Protein AF-A0AAW3V0D0-F1 (afdb_monomer_lite)

pLDDT: mean 86.29, std 8.21, range [49.44, 94.75]

Organism: NCBI:txid134537

Structure (mmCIF, N/CA/C/O backbone):
data_AF-A0AAW3V0D0-F1
#
_entry.id   AF-A0AAW3V0D0-F1
#
loop_
_atom_site.group_PDB
_atom_site.id
_atom_site.type_symbol
_atom_site.label_atom_id
_atom_site.label_alt_id
_atom_site.label_comp_id
_atom_site.label_asym_id
_atom_site.label_entity_id
_atom_site.label_seq_id
_atom_site.pdbx_PDB_ins_code
_atom_site.Cartn_x
_atom_site.Cartn_y
_atom_site.Cartn_z
_atom_site.occupancy
_atom_site.B_iso_or_equiv
_atom_site.auth_seq_id
_atom_site.auth_comp_id
_atom_site.auth_asym_id
_atom_site.auth_atom_id
_atom_site.pdbx_PDB_model_num
ATOM 1 N N . MET A 1 1 ? 16.717 -15.240 -20.704 1.00 63.31 1 MET A N 1
ATOM 2 C CA . MET A 1 1 ? 17.736 -15.451 -19.646 1.00 63.31 1 MET A CA 1
ATOM 3 C C . MET A 1 1 ? 18.526 -14.169 -19.356 1.00 63.31 1 MET A C 1
ATOM 5 O O . MET A 1 1 ? 18.530 -13.736 -18.213 1.00 63.31 1 MET A O 1
ATOM 9 N N . ILE A 1 2 ? 19.069 -13.496 -20.379 1.00 75.50 2 ILE A N 1
ATOM 10 C CA . ILE A 1 2 ? 19.828 -12.229 -20.271 1.00 75.50 2 ILE A CA 1
ATOM 11 C C . ILE A 1 2 ? 19.074 -11.091 -19.545 1.00 75.50 2 ILE A C 1
ATOM 13 O O . ILE A 1 2 ? 19.638 -10.448 -18.665 1.00 75.50 2 ILE A O 1
ATOM 17 N N . GLY A 1 3 ? 17.779 -10.889 -19.819 1.00 77.50 3 GLY A N 1
ATOM 18 C CA . GLY A 1 3 ? 16.999 -9.819 -19.173 1.00 77.50 3 GLY A CA 1
ATOM 19 C C . GLY A 1 3 ? 16.879 -9.936 -17.645 1.00 77.50 3 GLY A C 1
ATOM 20 O O . GLY A 1 3 ? 16.828 -8.923 -16.956 1.00 77.50 3 GLY A O 1
ATOM 21 N N . ARG A 1 4 ? 16.906 -11.157 -17.084 1.00 83.88 4 ARG A N 1
ATOM 22 C CA . ARG A 1 4 ? 16.868 -11.361 -15.620 1.00 83.88 4 ARG A CA 1
ATOM 23 C C . ARG A 1 4 ? 18.185 -10.956 -14.959 1.00 83.88 4 ARG A C 1
ATOM 25 O O . ARG A 1 4 ? 18.154 -10.441 -13.847 1.00 83.88 4 ARG A O 1
ATOM 32 N N . ILE A 1 5 ? 19.307 -11.164 -15.650 1.00 87.38 5 ILE A N 1
ATOM 33 C CA . ILE A 1 5 ? 20.642 -10.778 -15.177 1.00 87.38 5 ILE A CA 1
ATOM 34 C C . ILE A 1 5 ? 20.769 -9.256 -15.191 1.00 87.38 5 ILE A C 1
ATOM 36 O O . ILE A 1 5 ? 21.127 -8.679 -14.172 1.00 87.38 5 ILE A O 1
ATOM 40 N N . PHE A 1 6 ? 20.391 -8.595 -16.290 1.00 87.75 6 PHE A N 1
ATOM 41 C CA . PHE A 1 6 ? 20.402 -7.130 -16.348 1.00 87.75 6 PHE A CA 1
ATOM 42 C C . PHE A 1 6 ? 19.488 -6.497 -15.301 1.00 87.75 6 PHE A C 1
ATOM 44 O O . PHE A 1 6 ? 19.915 -5.576 -14.618 1.00 87.75 6 PHE A O 1
ATOM 51 N N . ARG A 1 7 ? 18.280 -7.038 -15.101 1.00 89.50 7 ARG A N 1
ATOM 52 C CA . ARG A 1 7 ? 17.387 -6.612 -14.013 1.00 89.50 7 ARG A CA 1
ATOM 53 C C . ARG A 1 7 ? 18.044 -6.757 -12.639 1.00 89.50 7 ARG A C 1
ATOM 55 O O . ARG A 1 7 ? 17.952 -5.848 -11.826 1.00 89.50 7 ARG A O 1
ATOM 62 N N . ALA A 1 8 ? 18.670 -7.901 -12.360 1.00 88.19 8 ALA A N 1
ATOM 63 C CA . ALA A 1 8 ? 19.325 -8.137 -11.075 1.00 88.19 8 ALA A CA 1
ATOM 64 C C . ALA A 1 8 ? 20.496 -7.169 -10.852 1.00 88.19 8 ALA A C 1
ATOM 66 O O . ALA A 1 8 ? 20.607 -6.593 -9.779 1.00 88.19 8 ALA A O 1
ATOM 67 N N . LEU A 1 9 ? 21.323 -6.942 -11.875 1.00 91.56 9 LEU A N 1
ATOM 68 C CA . LEU A 1 9 ? 22.424 -5.981 -11.813 1.00 91.56 9 LEU A CA 1
ATOM 69 C C . LEU A 1 9 ? 21.916 -4.549 -11.624 1.00 91.56 9 LEU A C 1
ATOM 71 O O . LEU A 1 9 ? 22.444 -3.825 -10.788 1.00 91.56 9 LEU A O 1
ATOM 75 N N . ASP A 1 10 ? 20.874 -4.151 -12.350 1.00 92.31 10 ASP A N 1
ATOM 76 C CA . ASP A 1 10 ? 20.297 -2.815 -12.231 1.00 92.31 10 ASP A CA 1
ATOM 77 C C . ASP A 1 10 ? 19.700 -2.567 -10.838 1.00 92.31 10 ASP A C 1
ATOM 79 O O . ASP A 1 10 ? 19.917 -1.509 -10.261 1.00 92.31 10 ASP A O 1
ATOM 83 N N . LEU A 1 11 ? 19.026 -3.558 -10.247 1.00 89.69 11 LEU A N 1
ATOM 84 C CA . LEU A 1 11 ? 18.517 -3.469 -8.873 1.00 89.69 11 LEU A CA 1
ATOM 85 C C . LEU A 1 11 ? 19.628 -3.448 -7.814 1.00 89.69 11 LEU A C 1
ATOM 87 O O . LEU A 1 11 ? 19.482 -2.758 -6.806 1.00 89.69 11 LEU A O 1
ATOM 91 N N . SER A 1 12 ? 20.716 -4.192 -8.029 1.00 90.56 12 SER A N 1
ATOM 92 C CA . SER A 1 12 ? 21.850 -4.245 -7.097 1.00 90.56 12 SER A CA 1
ATOM 93 C C . SER A 1 12 ? 22.699 -2.976 -7.125 1.00 90.56 12 SER A C 1
ATOM 95 O O . SER A 1 12 ? 23.182 -2.544 -6.083 1.00 90.56 12 SER A O 1
ATOM 97 N N . PHE A 1 13 ? 22.898 -2.385 -8.305 1.00 92.38 13 PHE A N 1
ATOM 98 C CA . PHE A 1 13 ? 23.799 -1.243 -8.496 1.00 92.38 13 PHE A CA 1
ATOM 99 C C . PHE A 1 13 ? 23.082 0.079 -8.790 1.00 92.38 13 PHE A C 1
ATOM 101 O O . PHE A 1 13 ? 23.736 1.113 -8.912 1.00 92.38 13 PHE A O 1
ATOM 108 N N . CYS A 1 14 ? 21.752 0.075 -8.893 1.00 90.06 14 CYS A N 1
ATOM 109 C CA . CYS A 1 14 ? 20.933 1.262 -9.132 1.00 90.06 14 CYS A CA 1
ATOM 110 C C . CYS A 1 14 ? 21.362 2.083 -10.357 1.00 90.06 14 CYS A C 1
ATOM 112 O O . CYS A 1 14 ? 21.388 3.321 -10.310 1.00 90.06 14 CYS A O 1
ATOM 114 N N . PHE A 1 15 ? 21.703 1.409 -11.460 1.00 90.75 15 PHE A N 1
ATOM 115 C CA . PHE A 1 15 ? 22.203 2.076 -12.662 1.00 90.75 15 PHE A CA 1
ATOM 116 C C . PHE A 1 15 ? 21.134 2.989 -13.277 1.00 90.75 15 PHE A C 1
ATOM 118 O O . PHE A 1 15 ? 21.415 4.140 -13.628 1.00 90.75 15 PHE A O 1
ATOM 125 N N . THR A 1 16 ? 19.889 2.521 -13.347 1.00 93.62 16 THR A N 1
ATOM 126 C CA . THR A 1 16 ? 18.775 3.280 -13.915 1.00 93.62 16 THR A CA 1
ATOM 127 C C . THR A 1 16 ? 18.054 4.145 -12.880 1.00 93.62 16 THR A C 1
ATOM 129 O O . THR A 1 16 ? 18.015 3.859 -11.681 1.00 93.62 16 THR A O 1
ATOM 132 N N . LYS A 1 17 ? 17.400 5.213 -13.365 1.00 94.25 17 LYS A N 1
ATOM 133 C CA . LYS A 1 17 ? 16.454 6.005 -12.561 1.00 94.25 17 LYS A CA 1
ATOM 134 C C . LYS A 1 17 ? 15.337 5.119 -12.000 1.00 94.25 17 LYS A C 1
ATOM 136 O O . LYS A 1 17 ? 14.979 5.269 -10.843 1.00 94.25 17 LYS A O 1
ATOM 141 N N . ARG A 1 18 ? 14.859 4.151 -12.790 1.00 92.88 18 ARG A N 1
ATOM 142 C CA . ARG A 1 18 ? 13.817 3.205 -12.377 1.00 92.88 18 ARG A CA 1
ATOM 143 C C . ARG A 1 18 ? 14.227 2.392 -11.147 1.00 92.88 18 ARG A C 1
ATOM 145 O O . ARG A 1 18 ? 13.433 2.276 -10.223 1.00 92.88 18 ARG A O 1
ATOM 152 N N . ALA A 1 19 ? 15.449 1.858 -11.113 1.00 93.50 19 ALA A N 1
ATOM 153 C CA . ALA A 1 19 ? 15.955 1.124 -9.952 1.00 93.50 19 ALA A CA 1
ATOM 154 C C . ALA A 1 19 ? 16.027 2.005 -8.694 1.00 93.50 19 ALA A C 1
ATOM 156 O O . ALA A 1 19 ? 15.590 1.582 -7.625 1.00 93.50 19 ALA A O 1
ATOM 157 N N . ARG A 1 20 ? 16.500 3.250 -8.837 1.00 94.75 20 ARG A N 1
ATOM 158 C CA . ARG A 1 20 ? 16.549 4.226 -7.734 1.00 94.75 20 ARG A CA 1
ATOM 159 C C . ARG A 1 20 ? 15.159 4.592 -7.216 1.00 94.75 20 ARG A C 1
ATOM 161 O O . ARG A 1 20 ? 14.926 4.542 -6.011 1.00 94.75 20 ARG A O 1
ATOM 168 N N . ASP A 1 21 ? 14.233 4.901 -8.119 1.00 94.12 21 ASP A N 1
ATOM 169 C CA . ASP A 1 21 ? 12.848 5.229 -7.773 1.00 94.12 21 ASP A CA 1
ATOM 170 C C . ASP A 1 21 ? 12.160 4.038 -7.086 1.00 94.12 21 ASP A C 1
ATOM 172 O O . ASP A 1 21 ? 11.460 4.218 -6.093 1.00 94.12 21 ASP A O 1
ATOM 176 N N . ALA A 1 22 ? 12.405 2.811 -7.561 1.00 93.62 22 ALA A N 1
ATOM 177 C CA . ALA A 1 22 ? 11.867 1.595 -6.959 1.00 93.62 22 ALA A CA 1
ATOM 178 C C . ALA A 1 22 ? 12.403 1.354 -5.541 1.00 93.62 22 ALA A C 1
ATOM 180 O O . ALA A 1 22 ? 11.635 0.938 -4.675 1.00 93.62 22 ALA A O 1
ATOM 181 N N . GLN A 1 23 ? 13.688 1.623 -5.281 1.00 93.62 23 GLN A N 1
ATOM 182 C CA . GLN A 1 23 ? 14.242 1.544 -3.926 1.00 93.62 23 GLN A CA 1
ATOM 183 C C . GLN A 1 23 ? 13.595 2.572 -2.998 1.00 93.62 23 GLN A C 1
ATOM 185 O O . GLN A 1 23 ? 13.162 2.216 -1.904 1.00 93.62 23 GLN A O 1
ATOM 190 N N . LEU A 1 24 ? 13.471 3.823 -3.449 1.00 92.56 24 LEU A N 1
ATOM 191 C CA . LEU A 1 24 ? 12.844 4.876 -2.655 1.00 92.56 24 LEU A CA 1
ATOM 192 C C . LEU A 1 24 ? 11.377 4.544 -2.345 1.00 92.56 24 LEU A C 1
ATOM 194 O O . LEU A 1 24 ? 10.963 4.611 -1.190 1.00 92.56 24 LEU A O 1
ATOM 198 N N . ALA A 1 25 ? 10.610 4.124 -3.354 1.00 89.44 25 ALA A N 1
ATOM 199 C CA . ALA A 1 25 ? 9.212 3.731 -3.195 1.00 89.44 25 ALA A CA 1
ATOM 200 C C . ALA A 1 25 ? 9.043 2.491 -2.303 1.00 89.44 25 ALA A C 1
ATOM 202 O O . ALA A 1 25 ? 8.086 2.399 -1.537 1.00 89.44 25 ALA A O 1
ATOM 203 N N . SER A 1 26 ? 9.974 1.536 -2.370 1.00 91.19 26 SER A N 1
ATOM 204 C CA . SER A 1 26 ? 9.975 0.357 -1.500 1.00 91.19 26 SER A CA 1
ATOM 205 C C . SER A 1 26 ? 10.125 0.744 -0.028 1.00 91.19 26 SER A C 1
ATOM 207 O O . SER A 1 26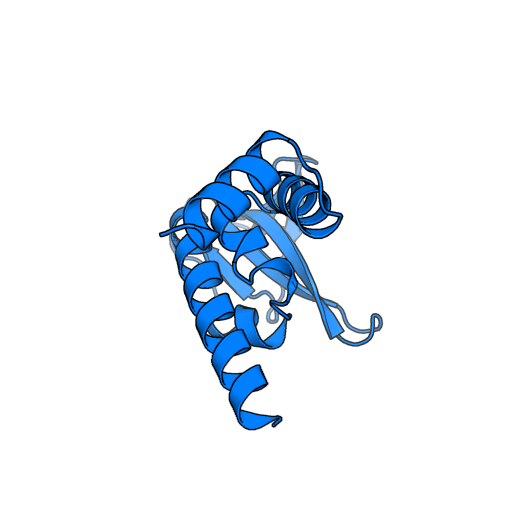 ? 9.384 0.242 0.812 1.00 91.19 26 SER A O 1
ATOM 209 N N . ILE A 1 27 ? 11.015 1.693 0.277 1.00 87.94 27 ILE A N 1
ATOM 210 C CA . ILE A 1 27 ? 11.229 2.185 1.645 1.00 87.94 27 ILE A CA 1
ATOM 211 C C . ILE A 1 27 ? 9.982 2.895 2.180 1.00 87.94 27 ILE A C 1
ATOM 213 O O . ILE A 1 27 ? 9.609 2.692 3.332 1.00 87.94 27 ILE A O 1
ATOM 217 N N . THR A 1 28 ? 9.331 3.723 1.362 1.00 83.00 28 THR A N 1
ATOM 218 C CA . THR A 1 28 ? 8.184 4.522 1.816 1.00 83.00 28 THR A CA 1
ATOM 219 C C . THR A 1 28 ? 6.907 3.705 1.969 1.00 83.00 28 THR A C 1
ATOM 221 O O . THR A 1 28 ? 6.105 3.989 2.852 1.00 83.00 28 THR A O 1
ATOM 224 N N . THR A 1 29 ? 6.707 2.694 1.124 1.00 83.00 29 THR A N 1
ATOM 225 C CA . THR A 1 29 ? 5.472 1.894 1.109 1.00 83.00 29 THR A CA 1
ATOM 226 C C . THR A 1 29 ? 5.596 0.562 1.845 1.00 83.00 29 THR A C 1
ATOM 228 O O . THR A 1 29 ? 4.581 -0.057 2.136 1.00 83.00 29 THR A O 1
ATOM 231 N N . GLY A 1 30 ? 6.811 0.079 2.117 1.00 84.94 30 GLY A N 1
ATOM 232 C CA . GLY A 1 30 ? 7.044 -1.267 2.652 1.00 84.94 30 GLY A CA 1
ATOM 233 C C . GLY A 1 30 ? 6.856 -2.394 1.627 1.00 84.94 30 GLY A C 1
ATOM 234 O O . GLY A 1 30 ? 6.972 -3.564 1.977 1.00 84.94 30 GLY A O 1
ATOM 235 N N . VAL A 1 31 ? 6.585 -2.069 0.359 1.00 89.25 31 VAL A N 1
ATOM 236 C CA . VAL A 1 31 ? 6.418 -3.049 -0.722 1.00 89.25 31 VAL A CA 1
ATOM 237 C C . VAL A 1 31 ? 7.788 -3.501 -1.241 1.00 89.25 31 VAL A C 1
ATOM 239 O O . VAL A 1 31 ? 8.676 -2.659 -1.397 1.00 89.25 31 VAL A O 1
ATOM 242 N N . PRO A 1 32 ? 7.997 -4.786 -1.591 1.00 93.56 32 PRO A N 1
ATOM 243 C CA . PRO A 1 32 ? 9.282 -5.254 -2.101 1.00 93.56 32 PRO A CA 1
ATOM 244 C C . PRO A 1 32 ? 9.768 -4.485 -3.337 1.00 93.56 32 PRO A C 1
ATOM 246 O O . PRO A 1 32 ? 9.039 -4.328 -4.320 1.00 93.56 32 PRO A O 1
ATOM 249 N N . VAL A 1 33 ? 11.047 -4.095 -3.337 1.00 94.00 33 VAL A N 1
ATOM 250 C CA . VAL A 1 33 ? 11.693 -3.349 -4.437 1.00 94.00 33 VAL A CA 1
ATOM 251 C C . VAL A 1 33 ? 11.516 -4.011 -5.805 1.00 94.00 33 VAL A C 1
ATOM 253 O O . VAL A 1 33 ? 11.314 -3.333 -6.809 1.00 94.00 33 VAL A O 1
ATOM 256 N N . ALA A 1 34 ? 11.530 -5.344 -5.850 1.00 92.88 34 ALA A N 1
ATOM 257 C CA . ALA A 1 34 ? 11.290 -6.110 -7.065 1.00 92.88 34 ALA A CA 1
ATOM 258 C C . ALA A 1 34 ? 9.903 -5.819 -7.660 1.00 92.88 34 ALA A C 1
ATOM 260 O O . ALA A 1 34 ? 9.786 -5.617 -8.864 1.00 92.88 34 ALA A O 1
ATOM 261 N N . LEU A 1 35 ? 8.867 -5.759 -6.819 1.00 91.19 35 LEU A N 1
ATOM 262 C CA . LEU A 1 35 ? 7.503 -5.480 -7.259 1.00 91.19 35 LEU A CA 1
ATOM 263 C C . LEU A 1 35 ? 7.354 -4.025 -7.713 1.00 91.19 35 LEU A C 1
ATOM 265 O O . LEU A 1 35 ? 6.715 -3.766 -8.732 1.00 91.19 35 LEU A O 1
ATOM 269 N N . MET A 1 36 ? 8.004 -3.095 -7.008 1.00 92.31 36 MET A N 1
ATOM 270 C CA . MET A 1 36 ? 8.073 -1.693 -7.424 1.00 92.31 36 MET A CA 1
ATOM 271 C C . MET A 1 36 ? 8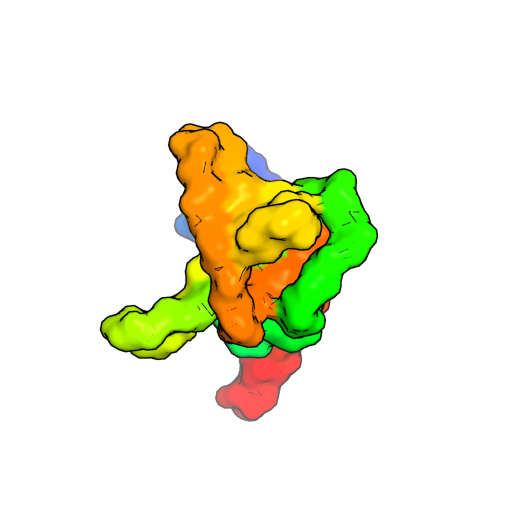.712 -1.544 -8.802 1.00 92.31 36 MET A C 1
ATOM 273 O O . MET A 1 36 ? 8.133 -0.935 -9.702 1.00 92.31 36 MET A O 1
ATOM 277 N N . TYR A 1 37 ? 9.855 -2.191 -9.008 1.00 92.44 37 TYR A N 1
ATOM 278 C CA . TYR A 1 37 ? 10.554 -2.184 -10.286 1.00 92.44 37 TYR A CA 1
ATOM 279 C C . TYR A 1 37 ? 9.730 -2.820 -11.412 1.00 92.44 37 TYR A C 1
ATOM 281 O O . TYR A 1 37 ? 9.718 -2.308 -12.530 1.00 92.44 37 TYR A O 1
ATOM 289 N N . ASP A 1 38 ? 9.002 -3.901 -11.134 1.00 90.31 38 ASP A N 1
ATOM 290 C CA . ASP A 1 38 ? 8.272 -4.674 -12.146 1.00 90.31 38 ASP A CA 1
ATOM 291 C C . ASP A 1 38 ? 6.886 -4.086 -12.506 1.00 90.31 38 ASP A C 1
ATOM 293 O O . ASP A 1 38 ? 6.101 -4.736 -13.201 1.00 90.31 38 ASP A O 1
ATOM 297 N N . GLY A 1 39 ? 6.561 -2.867 -12.071 1.00 87.25 39 GLY A N 1
ATOM 298 C CA . GLY A 1 39 ? 5.302 -2.197 -12.427 1.00 87.25 39 GLY A CA 1
ATOM 299 C 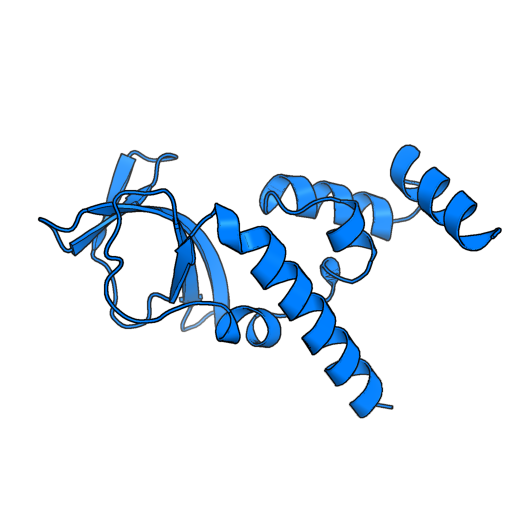C . GLY A 1 39 ? 4.666 -1.401 -11.291 1.00 87.25 39 GLY A C 1
ATOM 300 O O . GLY A 1 39 ? 3.664 -0.725 -11.491 1.00 87.25 39 GLY A O 1
ATOM 301 N N . GLY A 1 40 ? 5.199 -1.516 -10.075 1.00 87.62 40 GLY A N 1
ATOM 302 C CA . GLY A 1 40 ? 4.639 -0.834 -8.916 1.00 87.62 40 GLY A CA 1
ATOM 303 C C . GLY A 1 40 ? 4.735 0.688 -8.973 1.00 87.62 40 GLY A C 1
ATOM 304 O O . GLY A 1 40 ? 3.867 1.361 -8.431 1.00 87.62 40 GLY A O 1
ATOM 305 N N . LEU A 1 41 ? 5.732 1.231 -9.678 1.00 89.31 41 LEU A N 1
ATOM 306 C CA . LEU A 1 41 ? 5.877 2.678 -9.879 1.00 89.31 41 LEU A CA 1
ATOM 307 C C . LEU A 1 41 ? 4.752 3.287 -10.730 1.00 89.31 41 LEU A C 1
ATOM 309 O O . LEU A 1 41 ? 4.513 4.488 -10.666 1.00 89.31 41 LEU A O 1
ATOM 313 N N . GLU A 1 42 ? 4.073 2.470 -11.534 1.00 89.69 42 GLU A N 1
ATOM 314 C CA . GLU A 1 42 ? 2.988 2.891 -12.421 1.00 89.69 42 GLU A CA 1
ATOM 315 C C . GLU A 1 42 ? 1.592 2.646 -11.830 1.00 89.69 42 GLU A C 1
ATOM 317 O O . GLU A 1 42 ? 0.589 2.995 -12.461 1.00 89.69 42 GLU A O 1
ATOM 322 N N . VAL A 1 43 ? 1.511 2.027 -10.648 1.00 88.12 43 VAL A N 1
ATOM 323 C CA . VAL A 1 43 ? 0.245 1.790 -9.947 1.00 88.12 43 VAL A CA 1
ATOM 324 C C . VAL A 1 43 ? -0.374 3.131 -9.584 1.00 88.12 43 VAL A C 1
ATOM 326 O O . VAL A 1 43 ? 0.232 3.951 -8.899 1.00 88.12 43 VAL A O 1
ATOM 329 N N . GLN A 1 44 ? -1.602 3.344 -10.045 1.00 85.12 44 GLN A N 1
ATOM 330 C CA . GLN A 1 44 ? -2.381 4.524 -9.703 1.00 85.12 44 GLN A CA 1
ATOM 331 C C . GLN A 1 44 ? -3.370 4.201 -8.581 1.00 85.12 44 GLN A C 1
ATOM 333 O O . GLN A 1 44 ? -3.629 3.037 -8.259 1.00 85.12 44 GLN A O 1
ATOM 338 N N . ALA A 1 45 ? -3.948 5.249 -7.997 1.00 83.06 45 ALA A N 1
ATOM 339 C CA . ALA 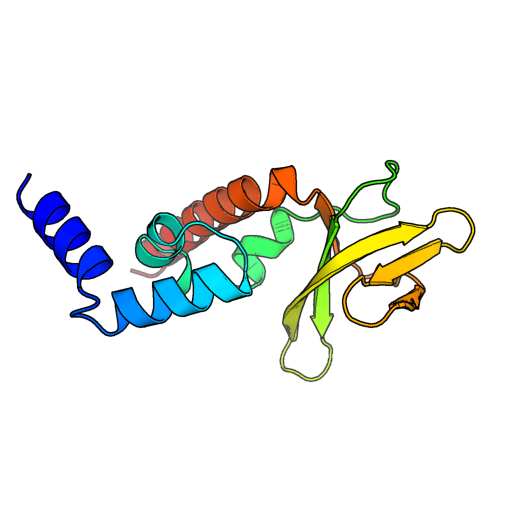A 1 45 ? -4.963 5.152 -6.955 1.00 83.06 45 ALA A CA 1
ATOM 340 C C . ALA A 1 45 ? -6.100 4.191 -7.334 1.00 83.06 45 ALA A C 1
ATOM 342 O O . ALA A 1 45 ? -6.503 3.344 -6.538 1.00 83.06 45 ALA A O 1
ATOM 343 N N . GLU A 1 46 ? -6.577 4.274 -8.574 1.00 84.94 46 GLU A N 1
ATOM 344 C CA . GLU A 1 46 ? -7.710 3.506 -9.093 1.00 84.94 46 GLU A CA 1
ATOM 345 C C . GLU A 1 46 ? -7.398 2.011 -9.186 1.00 84.94 46 GLU A C 1
ATOM 347 O O . GLU A 1 46 ? -8.301 1.179 -9.099 1.00 84.94 46 GLU A O 1
ATOM 352 N N . ASP A 1 47 ? -6.120 1.651 -9.330 1.00 87.12 47 ASP A N 1
ATOM 353 C CA . ASP A 1 47 ? -5.690 0.257 -9.334 1.00 87.12 47 ASP A CA 1
ATOM 354 C C . ASP A 1 47 ? -5.650 -0.314 -7.912 1.00 87.12 47 ASP A C 1
ATOM 356 O O . ASP A 1 47 ? -5.776 -1.528 -7.738 1.00 87.12 47 ASP A O 1
ATOM 360 N N . LEU A 1 48 ? -5.480 0.536 -6.898 1.00 87.81 48 LEU A N 1
ATOM 361 C CA . LEU A 1 48 ? -5.295 0.140 -5.505 1.00 87.81 48 LEU A CA 1
ATOM 362 C C . LEU A 1 48 ? -6.612 0.157 -4.711 1.00 87.81 48 LEU A C 1
ATOM 364 O O . LEU A 1 48 ? -6.876 -0.784 -3.964 1.00 87.81 48 LEU A O 1
ATOM 368 N N . ILE A 1 49 ? -7.477 1.151 -4.944 1.00 88.75 49 ILE A N 1
ATOM 369 C CA . ILE A 1 49 ? -8.792 1.322 -4.295 1.00 88.75 49 ILE A CA 1
ATOM 370 C C . ILE A 1 49 ? -9.629 0.027 -4.252 1.00 88.75 49 ILE A C 1
ATOM 372 O O . ILE A 1 49 ? -10.158 -0.279 -3.183 1.00 88.75 49 ILE A O 1
ATOM 376 N N . PRO A 1 50 ? -9.741 -0.778 -5.333 1.00 90.56 50 PRO A N 1
ATOM 377 C CA . PRO A 1 50 ? -10.553 -1.997 -5.317 1.00 90.56 50 PRO A CA 1
ATOM 378 C C . PRO A 1 50 ? -10.065 -3.075 -4.343 1.00 90.56 50 PRO A C 1
ATOM 380 O O . PRO A 1 50 ? -10.814 -4.002 -4.050 1.00 90.56 50 PRO A O 1
ATOM 383 N N . ALA A 1 51 ? -8.811 -3.003 -3.889 1.00 90.06 51 ALA A N 1
ATOM 384 C CA . ALA A 1 51 ? -8.273 -3.948 -2.918 1.00 90.06 51 ALA A CA 1
ATOM 385 C C . ALA A 1 51 ? -8.636 -3.586 -1.473 1.00 90.06 51 ALA A C 1
ATOM 387 O O . ALA A 1 51 ? -8.591 -4.452 -0.603 1.00 90.06 51 ALA A O 1
ATOM 388 N N . PHE A 1 52 ? -8.998 -2.330 -1.207 1.00 91.62 52 PHE A N 1
ATOM 389 C CA . PHE A 1 52 ? -9.315 -1.883 0.139 1.00 91.62 52 PHE A CA 1
ATOM 390 C C . PHE A 1 52 ? -10.785 -2.146 0.484 1.00 91.62 52 PHE A C 1
ATOM 392 O O . PHE A 1 52 ? -11.683 -2.116 -0.361 1.00 91.62 52 PHE A O 1
ATOM 399 N N . ARG A 1 53 ? -11.036 -2.374 1.770 1.00 92.31 53 ARG A N 1
ATOM 400 C CA . ARG A 1 53 ? -12.363 -2.599 2.341 1.00 92.31 53 ARG A CA 1
ATOM 401 C C . ARG A 1 53 ? -12.966 -1.289 2.841 1.00 92.31 53 ARG A C 1
ATOM 403 O O . ARG A 1 53 ? -12.259 -0.340 3.171 1.00 92.31 53 ARG A O 1
ATOM 410 N N . LYS A 1 54 ? -14.297 -1.267 2.909 1.00 89.25 54 LYS A N 1
ATOM 411 C CA . LYS A 1 54 ? -15.105 -0.182 3.481 1.00 89.25 54 LYS A CA 1
ATOM 412 C C . LYS A 1 54 ? -15.741 -0.638 4.791 1.00 89.25 54 LYS A C 1
ATOM 414 O O . LYS A 1 54 ? -16.026 -1.822 4.963 1.00 89.25 54 LYS A O 1
ATOM 419 N N . GLY A 1 55 ? -16.035 0.313 5.674 1.00 86.06 55 GLY A N 1
ATOM 420 C CA . GLY A 1 55 ? -16.744 0.069 6.933 1.00 86.06 55 GLY A CA 1
ATOM 421 C C . GLY A 1 55 ? -15.811 -0.015 8.137 1.00 86.06 55 GLY A C 1
ATOM 422 O O . GLY A 1 55 ? -14.727 0.559 8.116 1.00 86.06 55 GLY A O 1
ATOM 423 N N . GLN A 1 56 ? -16.242 -0.708 9.189 1.00 85.62 56 GLN A N 1
ATOM 424 C CA . GLN A 1 56 ? -15.466 -0.844 10.422 1.00 85.62 56 GLN A CA 1
ATOM 425 C C . GLN A 1 56 ? -14.560 -2.084 10.377 1.00 85.62 56 GLN A C 1
ATOM 427 O O . GLN A 1 56 ? -15.040 -3.180 10.057 1.00 85.62 56 GLN A O 1
ATOM 432 N N . PRO A 1 57 ? -13.268 -1.939 10.709 1.00 87.12 57 PRO A N 1
ATOM 433 C CA . PRO A 1 57 ? -12.403 -3.075 10.981 1.00 87.12 57 PRO A CA 1
ATOM 434 C C . PRO A 1 57 ? -12.900 -3.849 12.208 1.00 87.12 57 PRO A C 1
ATOM 436 O O . PRO A 1 57 ? -13.487 -3.278 13.123 1.00 87.12 57 PRO A O 1
ATOM 439 N N . LYS A 1 58 ? -12.685 -5.168 12.221 1.00 79.81 58 LYS A N 1
ATOM 440 C CA . LYS A 1 58 ? -13.172 -6.063 13.290 1.00 79.81 58 LYS A CA 1
ATOM 441 C C . LYS A 1 58 ? -12.069 -6.642 14.174 1.00 79.81 58 LYS A C 1
ATOM 443 O O . LYS A 1 58 ? -12.377 -7.347 15.126 1.00 79.81 58 LYS A O 1
ATOM 448 N N . VAL A 1 59 ? -10.808 -6.419 13.817 1.00 82.00 59 VAL A N 1
ATOM 449 C CA . VAL A 1 59 ? -9.655 -7.071 14.443 1.00 82.00 59 VAL A CA 1
ATOM 450 C C . VAL A 1 59 ? -8.728 -5.990 14.978 1.00 82.00 59 VAL A C 1
ATOM 452 O O . VAL A 1 59 ? -8.505 -4.979 14.321 1.00 82.00 59 VAL A O 1
ATOM 455 N N . GLU A 1 60 ? -8.170 -6.190 16.163 1.00 80.00 60 GLU A N 1
ATOM 456 C CA . GLU A 1 60 ? -7.143 -5.296 16.689 1.00 80.00 60 GLU A CA 1
ATOM 457 C C . GLU A 1 60 ? -5.792 -5.662 16.058 1.00 80.00 60 GLU A C 1
ATOM 459 O O . GLU A 1 60 ? -5.052 -6.512 16.546 1.00 80.00 60 GLU A O 1
ATOM 464 N N . THR A 1 61 ? -5.508 -5.076 14.896 1.00 85.94 61 THR A N 1
ATOM 465 C CA . THR A 1 61 ? -4.249 -5.260 14.161 1.00 85.94 61 THR A CA 1
ATOM 466 C C . THR A 1 61 ? -3.780 -3.936 13.553 1.00 85.94 61 THR A C 1
ATOM 468 O O . THR A 1 61 ? -4.432 -2.895 13.693 1.00 85.94 61 THR A O 1
ATOM 471 N N . LEU A 1 62 ? -2.627 -3.963 12.887 1.00 90.00 62 LEU A N 1
ATOM 472 C CA . LEU A 1 62 ? -2.131 -2.859 12.088 1.00 90.00 62 LEU A CA 1
ATOM 473 C C . LEU A 1 62 ? -2.788 -2.877 10.703 1.00 90.00 62 LEU A C 1
ATOM 475 O O . LEU A 1 62 ? -2.766 -3.871 9.978 1.00 90.00 62 LEU A O 1
ATOM 479 N N . TYR A 1 63 ? -3.350 -1.739 10.331 1.00 91.94 63 TYR A N 1
ATOM 480 C CA . TYR A 1 63 ? -4.007 -1.521 9.056 1.00 91.94 63 TYR A CA 1
ATOM 481 C C . TYR A 1 63 ? -3.218 -0.538 8.203 1.00 91.94 63 TYR A C 1
ATOM 483 O O . TYR A 1 63 ? -2.588 0.394 8.709 1.00 91.94 63 TYR A O 1
ATOM 491 N N . VAL A 1 64 ? -3.324 -0.713 6.891 1.00 91.62 64 VAL A N 1
ATOM 492 C CA . VAL A 1 64 ? -3.065 0.340 5.917 1.00 91.62 64 VAL A CA 1
ATOM 493 C C . VAL A 1 64 ? -4.391 1.021 5.630 1.00 91.62 64 VAL A C 1
ATOM 495 O O . VAL A 1 64 ? -5.335 0.397 5.143 1.00 91.62 64 VAL A O 1
ATOM 498 N N . VAL A 1 65 ? -4.469 2.303 5.958 1.00 91.00 65 VAL A N 1
ATOM 499 C CA . VAL A 1 65 ? -5.658 3.128 5.771 1.00 91.00 65 VAL A CA 1
ATOM 500 C C . VAL A 1 65 ? -5.417 4.041 4.585 1.00 91.00 65 VAL A C 1
ATOM 502 O O . VAL A 1 65 ? -4.439 4.782 4.555 1.00 91.00 65 VAL A O 1
ATOM 505 N N . GLY A 1 66 ? -6.301 3.957 3.600 1.00 89.81 66 GLY A N 1
ATOM 506 C CA . GLY A 1 66 ? -6.291 4.750 2.386 1.00 89.81 66 GLY A CA 1
ATOM 507 C C . GLY A 1 66 ? -7.416 5.776 2.382 1.00 89.81 66 GLY A C 1
ATOM 508 O O . GLY A 1 66 ? -8.536 5.486 2.803 1.00 89.81 66 GLY A O 1
ATOM 509 N N . ARG A 1 67 ? -7.144 6.973 1.868 1.00 87.44 67 ARG A N 1
ATOM 510 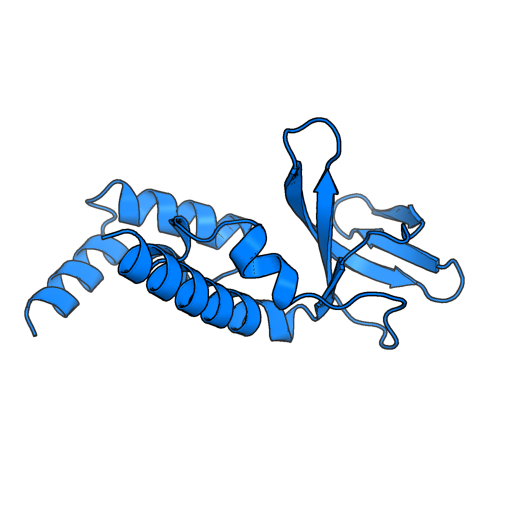C CA . ARG A 1 67 ? -8.148 8.023 1.697 1.00 87.44 67 ARG A CA 1
ATOM 511 C C . ARG A 1 67 ? -7.918 8.797 0.412 1.00 87.44 67 ARG A C 1
ATOM 513 O O . ARG A 1 67 ? -6.785 9.136 0.083 1.00 87.44 67 ARG A O 1
ATOM 520 N N . ILE A 1 68 ? -9.006 9.119 -0.277 1.00 82.31 68 ILE A N 1
ATOM 521 C CA . ILE A 1 68 ? -8.992 10.061 -1.395 1.00 82.31 68 ILE A CA 1
ATOM 522 C C . ILE A 1 68 ? -9.101 11.465 -0.800 1.00 82.31 68 ILE A C 1
ATOM 524 O O . ILE A 1 68 ? -10.060 11.771 -0.097 1.00 82.31 68 ILE A O 1
ATOM 528 N N . LEU A 1 69 ? -8.089 12.298 -1.017 1.00 77.50 69 LEU A N 1
ATOM 529 C CA . LEU A 1 69 ? -8.090 13.672 -0.532 1.00 77.50 69 LEU A CA 1
ATOM 530 C C . LEU A 1 69 ? -8.848 14.567 -1.518 1.00 77.50 69 LEU A C 1
ATOM 532 O O . LEU A 1 69 ? -8.412 14.791 -2.650 1.00 77.50 69 LEU A O 1
ATOM 536 N N . ASP A 1 70 ? -9.974 15.108 -1.063 1.00 68.25 70 ASP A N 1
ATOM 537 C CA . ASP A 1 70 ? -10.707 16.130 -1.803 1.00 68.25 70 ASP A CA 1
ATOM 538 C C . ASP A 1 70 ? -9.851 17.404 -1.915 1.00 68.25 70 ASP A C 1
ATOM 540 O O . ASP A 1 70 ? -9.232 17.852 -0.949 1.00 68.25 70 ASP A O 1
ATOM 544 N N . GLY A 1 71 ? -9.778 17.984 -3.116 1.00 64.69 71 GLY A N 1
ATOM 545 C CA . GLY A 1 71 ? -9.010 19.209 -3.386 1.00 64.69 71 GLY A CA 1
ATOM 546 C C . GLY A 1 71 ? -7.567 19.007 -3.869 1.00 64.69 71 GLY A C 1
ATOM 547 O O . GLY A 1 71 ? -6.967 19.956 -4.363 1.00 64.69 71 GLY A O 1
ATOM 548 N N . THR A 1 72 ? -7.024 17.786 -3.835 1.00 64.88 72 THR A N 1
ATOM 549 C CA . THR A 1 72 ? -5.709 17.451 -4.433 1.00 64.88 72 THR A CA 1
ATOM 550 C C . THR A 1 72 ? -5.836 16.781 -5.805 1.00 64.88 72 THR A C 1
ATOM 552 O O . THR A 1 72 ? -4.926 16.092 -6.260 1.00 64.88 72 THR A O 1
ATOM 555 N N . GLY A 1 73 ? -6.989 16.942 -6.462 1.00 62.09 73 GLY A N 1
ATOM 556 C CA . GLY A 1 73 ? -7.308 16.220 -7.695 1.00 62.09 73 GLY A CA 1
ATOM 557 C C . GLY A 1 73 ? -7.606 14.733 -7.473 1.00 62.09 73 GLY A C 1
ATOM 558 O O . GLY A 1 73 ? -7.495 13.957 -8.416 1.00 62.09 73 GLY A O 1
ATOM 559 N N . GLY A 1 74 ? -7.972 14.333 -6.248 1.00 65.81 74 GLY A N 1
ATOM 560 C CA . GLY A 1 74 ? -8.289 12.943 -5.913 1.00 65.81 74 GLY A CA 1
ATOM 561 C C . GLY A 1 74 ? -7.068 12.103 -5.540 1.00 65.81 74 GLY A C 1
ATOM 562 O O . GLY A 1 74 ? -7.063 10.896 -5.773 1.00 65.81 74 GLY A O 1
ATOM 563 N N . ALA A 1 75 ? -6.024 12.714 -4.967 1.00 72.56 75 ALA A N 1
ATOM 564 C CA . ALA A 1 75 ? -4.843 11.965 -4.554 1.00 72.56 75 ALA A CA 1
ATOM 565 C C . ALA A 1 75 ? -5.209 10.915 -3.495 1.00 72.56 75 ALA A C 1
ATOM 567 O O . ALA A 1 75 ? -5.862 11.225 -2.495 1.00 72.56 75 ALA A O 1
ATOM 568 N N . PHE A 1 76 ? -4.758 9.680 -3.705 1.00 81.25 76 PHE A N 1
ATOM 569 C CA . PHE A 1 76 ? -4.943 8.592 -2.754 1.00 81.25 76 PHE A CA 1
ATOM 570 C C . PHE A 1 76 ? -3.769 8.548 -1.784 1.00 81.25 76 PHE A C 1
ATOM 572 O O . PHE A 1 76 ? -2.649 8.206 -2.159 1.00 81.25 76 PHE A O 1
ATOM 579 N N . ASN A 1 77 ? -4.029 8.936 -0.542 1.00 84.25 77 ASN A N 1
ATOM 580 C CA . ASN A 1 77 ? -3.051 8.923 0.531 1.00 84.25 77 ASN A CA 1
ATOM 581 C C . ASN A 1 77 ? -3.216 7.652 1.365 1.00 84.25 77 ASN A C 1
ATOM 583 O O . ASN A 1 77 ? -4.343 7.284 1.691 1.00 84.25 77 ASN A O 1
ATOM 587 N N . VAL A 1 78 ? -2.106 7.014 1.732 1.00 87.56 78 VAL A N 1
ATOM 588 C CA . VAL A 1 78 ? -2.086 5.812 2.571 1.00 87.56 78 VAL A CA 1
ATOM 589 C C . VAL A 1 78 ? -1.230 6.040 3.812 1.00 87.56 78 VAL A C 1
ATOM 591 O O . VAL A 1 78 ? -0.170 6.657 3.740 1.00 87.56 78 VAL A O 1
ATOM 594 N N . PHE A 1 79 ? -1.680 5.541 4.958 1.00 87.62 79 PHE A N 1
ATOM 595 C CA . PHE A 1 79 ? -0.935 5.599 6.215 1.00 87.62 79 PHE A CA 1
ATOM 596 C C . PHE A 1 79 ? -1.180 4.349 7.060 1.00 87.62 79 PHE A C 1
ATOM 598 O O . PHE A 1 79 ? -2.193 3.668 6.910 1.00 87.62 79 PHE A O 1
ATOM 605 N N . HIS A 1 80 ? -0.246 4.037 7.959 1.00 89.94 80 HIS A N 1
ATOM 606 C CA . HIS A 1 80 ? -0.359 2.883 8.851 1.00 89.94 80 HIS 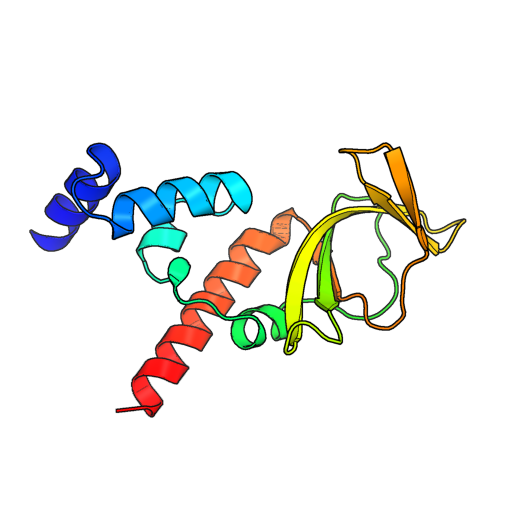A CA 1
ATOM 607 C C . HIS A 1 80 ? -1.008 3.292 10.176 1.00 89.94 80 HIS A C 1
ATOM 609 O O . HIS A 1 80 ? -0.552 4.239 10.826 1.00 89.94 80 HIS A O 1
ATOM 615 N N . ALA A 1 81 ? -2.053 2.578 10.589 1.00 90.88 81 ALA A N 1
ATOM 616 C CA . ALA A 1 81 ? -2.775 2.864 11.824 1.00 90.88 81 ALA A CA 1
ATOM 617 C C . ALA A 1 81 ? -3.377 1.606 12.455 1.00 90.88 81 ALA A C 1
ATOM 619 O O . ALA A 1 81 ? -3.714 0.650 11.763 1.00 90.88 81 ALA A O 1
ATOM 620 N N . MET A 1 82 ? -3.538 1.621 13.773 1.00 91.31 82 MET A N 1
ATOM 621 C CA . MET A 1 82 ? -4.352 0.646 14.500 1.00 91.31 82 MET A CA 1
ATOM 622 C C . MET A 1 82 ? -5.769 1.192 14.663 1.00 91.31 82 MET A C 1
ATOM 624 O O . MET A 1 82 ? -5.949 2.404 14.774 1.00 91.31 82 MET A O 1
ATOM 628 N N . TYR A 1 83 ? -6.770 0.318 14.655 1.00 91.19 83 TYR A N 1
ATOM 629 C CA . TYR A 1 83 ? -8.160 0.715 14.867 1.00 91.19 83 TYR A CA 1
ATOM 630 C C . TYR A 1 83 ? -8.553 0.522 16.331 1.00 91.19 83 TYR A C 1
ATOM 632 O O . TYR A 1 83 ? -8.401 -0.578 16.856 1.00 91.19 83 TYR A O 1
ATOM 640 N N . ASP A 1 84 ? -9.073 1.575 16.957 1.00 89.12 84 ASP A N 1
ATOM 641 C CA . ASP A 1 84 ? -9.709 1.529 18.271 1.00 89.12 84 ASP A CA 1
ATOM 642 C C . ASP A 1 84 ? -11.242 1.449 18.097 1.00 89.12 84 ASP A C 1
ATOM 644 O O . ASP A 1 84 ? -11.860 2.425 17.645 1.00 89.12 84 ASP A O 1
ATOM 648 N N . PRO A 1 85 ? -11.872 0.305 18.431 1.00 88.38 85 PRO A N 1
ATOM 649 C CA . PRO A 1 85 ? -13.313 0.127 18.307 1.00 88.38 85 PRO A CA 1
ATOM 650 C C . PRO A 1 85 ? -14.121 0.885 19.370 1.00 88.38 85 PRO A C 1
ATOM 652 O O . PRO A 1 85 ? -15.296 1.155 19.122 1.00 88.38 85 PRO A O 1
ATOM 655 N N . GLU A 1 86 ? -13.538 1.234 20.523 1.00 88.19 86 GLU A N 1
ATOM 656 C CA . GLU A 1 86 ? -14.248 1.950 21.592 1.00 88.19 86 GLU A CA 1
ATOM 657 C C . GLU A 1 86 ? -14.521 3.402 21.194 1.00 88.19 86 GLU A C 1
ATOM 659 O O . GLU A 1 86 ? -15.590 3.950 21.473 1.00 88.19 86 GLU A O 1
ATOM 664 N N . THR A 1 87 ? -13.567 4.017 20.494 1.00 88.62 87 THR A N 1
ATOM 665 C CA . THR A 1 87 ? -13.631 5.428 20.093 1.00 88.62 87 THR A CA 1
ATOM 666 C C . THR A 1 87 ? -13.885 5.643 18.595 1.00 88.62 87 THR A C 1
ATOM 668 O O . THR A 1 87 ? -13.907 6.795 18.147 1.00 88.62 87 THR A O 1
ATOM 671 N N . ASP A 1 88 ? -14.084 4.567 17.819 1.00 89.94 88 ASP A N 1
ATOM 672 C CA . ASP A 1 88 ? -14.193 4.556 16.344 1.00 89.94 88 ASP A CA 1
ATOM 673 C C . ASP A 1 88 ? -13.103 5.428 15.691 1.00 89.94 88 ASP A C 1
ATOM 675 O O . ASP A 1 88 ? -13.373 6.373 14.937 1.00 89.94 88 ASP A O 1
ATOM 679 N N . SER A 1 89 ? -11.845 5.165 16.062 1.00 90.44 89 SER A N 1
ATOM 680 C CA . SER A 1 89 ? -10.701 6.011 15.707 1.00 90.44 89 SER A CA 1
ATOM 681 C C . SER A 1 89 ? -9.492 5.215 15.221 1.00 90.44 89 SER A C 1
ATOM 683 O O . SER A 1 89 ? -9.221 4.097 15.645 1.00 90.44 89 SER A O 1
ATOM 685 N N . TRP A 1 90 ? -8.730 5.828 14.320 1.00 91.44 90 TRP A N 1
ATOM 686 C CA . TRP A 1 90 ? -7.422 5.369 13.877 1.00 91.44 90 TRP A CA 1
ATOM 687 C C . TRP A 1 90 ? -6.328 5.955 14.764 1.00 91.44 90 TRP A C 1
ATOM 689 O O . TRP A 1 90 ? -6.229 7.174 14.905 1.00 91.44 90 TRP A O 1
ATOM 699 N N . MET A 1 91 ? -5.471 5.097 15.304 1.00 90.12 91 MET A N 1
ATOM 700 C CA . MET A 1 91 ? -4.290 5.474 16.074 1.00 90.12 91 MET A CA 1
ATOM 701 C C . MET A 1 91 ? -3.036 5.280 15.230 1.00 90.12 91 MET A C 1
ATOM 703 O O . MET A 1 91 ? -2.699 4.163 14.829 1.00 90.12 91 MET A O 1
ATOM 707 N N . THR A 1 92 ? -2.330 6.372 14.950 1.00 86.75 92 THR A N 1
ATOM 708 C CA . THR A 1 92 ? -1.064 6.318 14.207 1.00 86.75 92 THR A CA 1
ATOM 709 C C . THR A 1 92 ? 0.121 6.174 15.159 1.00 86.75 92 THR A C 1
ATOM 711 O O . THR A 1 92 ? 0.259 6.945 16.105 1.00 86.75 92 THR A O 1
ATOM 714 N N . ARG A 1 93 ? 1.020 5.213 14.899 1.00 70.44 93 ARG A N 1
ATOM 715 C CA . ARG A 1 93 ? 2.227 5.027 15.730 1.00 70.44 93 ARG A CA 1
ATOM 716 C C . ARG A 1 93 ? 3.226 6.176 15.620 1.00 70.44 93 ARG A C 1
ATOM 718 O O . ARG A 1 93 ? 3.967 6.412 16.560 1.00 70.44 93 ARG A O 1
ATOM 725 N N . ALA A 1 94 ? 3.272 6.859 14.477 1.00 66.88 94 ALA A N 1
ATOM 726 C CA . ALA A 1 94 ? 4.283 7.885 14.230 1.00 66.88 94 ALA A CA 1
ATOM 727 C C . ALA A 1 94 ? 4.113 9.118 15.129 1.00 66.88 94 ALA A C 1
ATOM 729 O O . ALA A 1 94 ? 5.110 9.715 15.521 1.00 66.88 94 ALA A O 1
ATOM 730 N N . ASN A 1 95 ? 2.869 9.480 15.463 1.00 63.69 95 ASN A N 1
ATOM 731 C CA . ASN A 1 95 ? 2.577 10.752 16.125 1.00 63.69 95 ASN A CA 1
ATOM 732 C C . ASN A 1 95 ? 1.759 10.595 17.418 1.00 63.69 95 ASN A C 1
ATOM 734 O O . ASN A 1 95 ? 1.399 11.609 18.004 1.00 63.69 95 ASN A O 1
ATOM 738 N N . GLU A 1 96 ? 1.381 9.369 17.809 1.00 69.88 96 GLU A N 1
ATOM 739 C CA . GLU A 1 96 ? 0.388 9.094 18.873 1.00 69.88 96 GLU A CA 1
ATOM 740 C C . GLU A 1 96 ? -0.932 9.875 18.702 1.00 69.88 96 GLU A C 1
ATOM 742 O O . GLU A 1 96 ? -1.739 10.009 19.618 1.00 69.88 96 GLU A O 1
ATOM 747 N N . VAL A 1 97 ? -1.180 10.386 17.494 1.00 79.12 97 VAL A N 1
ATOM 748 C CA . VAL A 1 97 ? -2.390 11.126 17.163 1.00 79.12 97 VAL A CA 1
ATOM 749 C C . VAL A 1 97 ? -3.481 10.116 16.850 1.00 79.12 97 VAL A C 1
ATOM 751 O O . VAL A 1 97 ? -3.333 9.280 15.946 1.00 79.12 97 VAL A O 1
ATOM 754 N N . SER A 1 98 ? -4.585 10.235 17.585 1.00 84.25 98 SER A N 1
ATOM 755 C CA . SER A 1 98 ? -5.847 9.590 17.261 1.00 84.25 98 SER A CA 1
ATOM 756 C C . SER A 1 98 ? -6.656 10.482 16.321 1.00 84.25 98 SER A C 1
ATOM 758 O O . SER A 1 98 ? -6.778 11.697 16.493 1.00 84.25 98 SER A O 1
ATOM 760 N N . ARG A 1 99 ? -7.203 9.872 15.275 1.00 88.94 99 ARG A N 1
ATOM 761 C CA . ARG A 1 99 ? -8.098 10.517 14.316 1.00 88.94 99 ARG A CA 1
ATOM 762 C C . ARG A 1 99 ? -9.368 9.688 14.236 1.00 88.94 99 ARG A C 1
ATOM 764 O O . ARG A 1 99 ? -9.290 8.502 13.940 1.00 88.94 99 ARG A O 1
ATOM 771 N N . LYS A 1 100 ? -10.535 10.315 14.389 1.00 90.44 100 LYS A N 1
ATOM 772 C CA . LYS A 1 100 ? -11.815 9.634 14.146 1.00 90.44 100 LYS A CA 1
ATOM 773 C C . LYS A 1 100 ? -11.884 9.066 12.732 1.00 90.44 100 LYS A C 1
ATOM 775 O O . LYS A 1 100 ? -11.503 9.743 11.770 1.00 90.44 100 LYS A O 1
ATOM 780 N N . ARG A 1 101 ? -12.394 7.841 12.609 1.00 90.50 101 ARG A N 1
ATOM 781 C CA . ARG A 1 101 ? -12.615 7.204 11.313 1.00 90.50 101 ARG A CA 1
ATOM 782 C C . ARG A 1 101 ? -13.642 8.007 10.521 1.00 90.50 101 ARG A C 1
ATOM 784 O O . ARG A 1 101 ? -14.701 8.373 11.029 1.00 90.50 101 ARG A O 1
ATOM 791 N N . ALA A 1 102 ? -13.331 8.273 9.262 1.00 88.81 102 ALA A N 1
ATOM 792 C CA . ALA A 1 102 ? -14.268 8.878 8.331 1.00 88.81 102 ALA A CA 1
ATOM 793 C C . ALA A 1 102 ? -14.969 7.792 7.494 1.00 88.81 102 ALA A C 1
ATOM 795 O O . ALA A 1 102 ? -14.450 6.691 7.309 1.00 88.81 102 ALA A O 1
ATOM 796 N N . GLY A 1 103 ? -16.185 8.068 7.013 1.00 85.19 103 GLY A N 1
ATOM 797 C CA . GLY A 1 103 ? -16.978 7.086 6.254 1.00 85.19 103 GLY A CA 1
ATOM 798 C C . GLY A 1 103 ? -16.372 6.704 4.896 1.00 85.19 103 GLY A C 1
ATOM 799 O O . GLY A 1 103 ? -16.674 5.639 4.364 1.00 85.19 103 GLY A O 1
ATOM 800 N N . ASP A 1 104 ? -15.511 7.566 4.365 1.00 87.56 104 ASP A N 1
ATOM 801 C CA . ASP A 1 104 ? -14.726 7.410 3.142 1.00 87.56 104 ASP A CA 1
ATOM 802 C C . ASP A 1 104 ? -13.361 6.743 3.374 1.00 87.56 104 ASP A C 1
ATOM 804 O O . ASP A 1 104 ? -12.655 6.472 2.402 1.00 87.56 104 ASP A O 1
ATOM 808 N N . ASP A 1 105 ? -12.988 6.456 4.627 1.00 90.81 105 ASP A N 1
ATOM 809 C CA . ASP A 1 105 ? -11.751 5.739 4.917 1.00 90.81 105 ASP A CA 1
ATOM 810 C C . ASP A 1 105 ? -11.843 4.308 4.377 1.00 90.81 105 ASP A C 1
ATOM 812 O O . ASP A 1 105 ? -12.747 3.526 4.696 1.00 90.81 105 ASP A O 1
ATOM 816 N N . LEU A 1 106 ? -10.852 3.970 3.567 1.00 93.12 106 LEU A N 1
ATOM 817 C CA . LEU A 1 106 ? -10.621 2.642 3.046 1.00 93.12 106 LEU A CA 1
ATOM 818 C C . LEU A 1 106 ? -9.558 1.974 3.908 1.00 93.12 106 LEU A C 1
ATOM 820 O O . LEU A 1 106 ? -8.601 2.623 4.317 1.00 93.12 106 LEU A O 1
ATOM 824 N N . TRP A 1 107 ? -9.677 0.680 4.177 1.00 93.38 107 TRP A N 1
ATOM 825 C CA . TRP A 1 107 ? -8.678 -0.018 4.988 1.00 93.38 107 TRP A CA 1
ATOM 826 C C . TRP A 1 107 ? -8.371 -1.417 4.476 1.00 93.38 107 TRP A C 1
ATOM 828 O O . TRP A 1 107 ? -9.189 -2.072 3.830 1.00 93.38 107 TRP A O 1
ATOM 838 N N . LEU A 1 108 ? -7.173 -1.881 4.796 1.00 93.38 108 LEU A N 1
ATOM 839 C CA . LEU A 1 108 ? -6.680 -3.217 4.507 1.00 93.38 108 LEU A CA 1
ATOM 840 C C . LEU A 1 108 ? -5.744 -3.643 5.639 1.00 93.38 108 LEU A C 1
ATOM 842 O O . LEU A 1 108 ? -5.083 -2.789 6.228 1.00 93.38 108 LEU A O 1
ATOM 846 N N . GLN A 1 109 ? -5.695 -4.930 5.981 1.00 91.88 109 GLN A N 1
ATOM 847 C CA . GLN A 1 109 ? -4.704 -5.399 6.952 1.00 91.88 109 GLN A CA 1
ATOM 848 C C . GLN A 1 109 ? -3.300 -5.275 6.354 1.00 91.88 109 GLN A C 1
ATOM 850 O O . GLN A 1 109 ? -3.123 -5.436 5.145 1.00 91.88 109 GLN A O 1
ATOM 855 N N . ILE A 1 110 ? -2.298 -4.965 7.176 1.00 89.19 110 ILE A N 1
ATOM 856 C CA . ILE A 1 110 ? -0.944 -4.746 6.657 1.00 89.19 110 ILE A CA 1
ATOM 857 C C . ILE A 1 110 ? -0.358 -6.004 6.005 1.00 89.19 110 ILE A C 1
ATOM 859 O O . ILE A 1 110 ? 0.368 -5.904 5.020 1.00 89.19 110 ILE A O 1
ATOM 863 N N . GLU A 1 111 ? -0.738 -7.185 6.488 1.00 89.38 111 GLU A N 1
ATOM 864 C CA . GLU A 1 111 ? -0.321 -8.478 5.943 1.00 89.38 111 GLU A CA 1
ATOM 865 C C . GLU A 1 111 ? -0.864 -8.708 4.526 1.00 89.38 111 GLU A C 1
ATOM 867 O O . GLU A 1 111 ? -0.238 -9.383 3.716 1.00 89.38 111 GLU A O 1
ATOM 872 N N . GLU A 1 112 ? -2.010 -8.108 4.205 1.00 91.00 112 GLU A N 1
ATOM 873 C CA . GLU A 1 112 ? -2.656 -8.210 2.894 1.00 91.00 112 GLU A CA 1
ATOM 874 C C . GLU A 1 112 ? -2.148 -7.136 1.917 1.00 91.00 112 GLU A C 1
ATOM 876 O O . GLU A 1 112 ? -2.468 -7.172 0.725 1.00 91.00 112 GLU A O 1
ATOM 881 N N . TYR A 1 113 ? -1.375 -6.157 2.401 1.00 89.69 113 TYR A N 1
ATOM 882 C CA . TYR A 1 113 ? -1.002 -4.977 1.624 1.00 89.69 113 TYR A CA 1
ATOM 883 C C . TYR A 1 113 ? -0.114 -5.301 0.426 1.00 89.69 113 TYR A C 1
ATOM 885 O O . TYR A 1 113 ? -0.336 -4.774 -0.666 1.00 89.69 113 TYR A O 1
ATOM 893 N N . GLU A 1 114 ? 0.843 -6.215 0.587 1.00 90.19 114 GLU A N 1
ATOM 894 C CA . GLU A 1 114 ? 1.686 -6.648 -0.526 1.00 90.19 114 GLU A CA 1
ATOM 895 C C . GLU A 1 114 ? 0.856 -7.332 -1.624 1.00 90.19 114 GLU A C 1
ATOM 897 O O . GLU A 1 114 ? 1.009 -7.014 -2.806 1.00 90.19 114 GLU A O 1
ATOM 902 N N . ASP A 1 115 ? -0.063 -8.224 -1.251 1.00 91.62 115 ASP A N 1
ATOM 903 C CA . ASP A 1 115 ? -0.918 -8.949 -2.195 1.00 91.62 115 ASP A CA 1
ATOM 904 C C . ASP A 1 115 ? -1.903 -8.020 -2.909 1.00 91.62 115 ASP A C 1
ATOM 906 O O . ASP A 1 115 ? -2.098 -8.116 -4.128 1.00 91.62 115 ASP A O 1
ATOM 910 N N . ALA A 1 116 ? -2.469 -7.057 -2.182 1.00 90.62 116 ALA A N 1
ATOM 911 C CA . ALA A 1 116 ? -3.269 -5.987 -2.760 1.00 90.62 116 ALA A CA 1
ATOM 912 C C . ALA A 1 116 ? -2.478 -5.193 -3.806 1.00 90.62 116 ALA A C 1
ATOM 914 O O . ALA A 1 116 ? -2.992 -4.914 -4.895 1.00 90.62 116 ALA A O 1
ATOM 915 N N . PHE A 1 117 ? -1.215 -4.881 -3.510 1.00 90.19 117 PHE A N 1
ATOM 916 C CA . PHE A 1 117 ? -0.337 -4.160 -4.422 1.00 90.19 117 PHE A CA 1
ATOM 917 C C . PHE A 1 117 ? 0.042 -5.008 -5.644 1.00 90.19 117 PHE A C 1
ATOM 919 O O . PHE A 1 117 ? 0.013 -4.520 -6.775 1.00 90.19 117 PHE A O 1
ATOM 926 N N . ARG A 1 118 ? 0.301 -6.311 -5.469 1.00 91.94 118 ARG A N 1
ATOM 927 C CA . ARG A 1 118 ? 0.505 -7.258 -6.582 1.00 91.94 118 ARG A CA 1
ATOM 928 C C . ARG A 1 118 ? -0.710 -7.302 -7.505 1.00 91.94 118 ARG A C 1
ATOM 930 O O . ARG A 1 118 ? -0.561 -7.240 -8.728 1.00 91.94 118 ARG A O 1
ATOM 937 N N . ALA A 1 119 ? -1.914 -7.358 -6.938 1.00 91.94 119 ALA A N 1
ATOM 938 C CA . ALA A 1 119 ? -3.152 -7.316 -7.707 1.00 91.94 119 ALA A CA 1
ATOM 939 C C . ALA A 1 119 ? -3.324 -5.978 -8.449 1.00 91.94 119 ALA A C 1
ATOM 941 O O . ALA A 1 119 ? -3.766 -5.969 -9.602 1.00 91.94 119 ALA A O 1
ATOM 942 N N . ALA A 1 120 ? -2.933 -4.862 -7.827 1.00 91.06 120 ALA A N 1
ATOM 943 C CA . ALA A 1 120 ? -2.953 -3.538 -8.443 1.00 91.06 120 ALA A CA 1
ATOM 944 C C . ALA A 1 120 ? -1.995 -3.445 -9.643 1.00 91.06 120 ALA A C 1
ATOM 946 O O . ALA A 1 120 ? -2.407 -2.996 -10.710 1.00 91.06 120 ALA A O 1
ATOM 947 N N . VAL A 1 121 ? -0.769 -3.972 -9.532 1.00 90.69 121 VAL A N 1
ATOM 948 C CA . VAL A 1 121 ? 0.169 -4.078 -10.668 1.00 90.69 121 VAL A CA 1
ATOM 949 C C . VAL A 1 121 ? -0.453 -4.878 -11.819 1.00 90.69 121 VAL A C 1
ATOM 951 O O . VAL A 1 121 ? -0.339 -4.493 -12.983 1.00 90.69 121 VAL A O 1
ATOM 954 N N . GLY A 1 122 ? -1.161 -5.968 -11.510 1.00 90.00 122 GLY A N 1
ATOM 955 C CA . GLY A 1 122 ? -1.894 -6.749 -12.508 1.00 90.00 122 GLY A CA 1
ATOM 956 C C . GLY A 1 122 ? -2.995 -5.950 -13.218 1.00 90.00 122 GLY A C 1
ATOM 957 O O . GLY A 1 122 ? -3.128 -6.041 -14.439 1.00 90.00 122 GLY A O 1
ATOM 958 N N . ARG A 1 123 ? -3.768 -5.143 -12.478 1.00 88.88 123 ARG A N 1
ATOM 959 C CA . ARG A 1 123 ? -4.803 -4.255 -13.043 1.00 88.88 123 ARG A CA 1
ATOM 960 C C . ARG A 1 123 ? -4.201 -3.149 -13.909 1.00 88.88 123 ARG A C 1
ATOM 962 O O . ARG A 1 123 ? -4.669 -2.944 -15.028 1.00 88.88 123 ARG A O 1
ATOM 969 N N . MET A 1 124 ? -3.127 -2.520 -13.439 1.00 90.25 124 MET A N 1
ATOM 970 C CA . MET A 1 124 ? -2.396 -1.490 -14.175 1.00 90.25 124 MET A CA 1
ATOM 971 C C . MET A 1 124 ? -1.899 -2.016 -15.527 1.00 90.25 124 MET A C 1
ATOM 973 O O . MET A 1 124 ? -2.121 -1.369 -16.550 1.00 90.25 124 MET A O 1
ATOM 977 N N . ARG A 1 125 ? -1.298 -3.216 -15.560 1.00 88.06 125 ARG A N 1
ATOM 978 C CA . ARG A 1 125 ? -0.818 -3.832 -16.811 1.00 88.06 125 ARG A CA 1
ATOM 979 C C . ARG A 1 125 ? -1.944 -4.043 -17.817 1.00 88.06 125 ARG A C 1
ATOM 981 O O . ARG A 1 125 ? -1.805 -3.639 -18.965 1.00 88.06 125 ARG A O 1
ATOM 988 N N . LYS A 1 126 ? -3.086 -4.577 -17.367 1.00 86.94 126 LYS A N 1
ATOM 989 C CA . LYS A 1 126 ? -4.273 -4.719 -18.223 1.00 86.94 126 LYS A CA 1
ATOM 990 C C . LYS A 1 126 ? -4.710 -3.366 -18.784 1.00 86.94 126 LYS A C 1
ATOM 992 O O . LYS A 1 126 ? -4.938 -3.246 -19.979 1.00 86.94 126 LYS A O 1
ATOM 997 N N . ARG A 1 127 ? -4.785 -2.324 -17.950 1.00 84.75 127 ARG A N 1
ATOM 998 C CA . ARG A 1 127 ? -5.134 -0.966 -18.402 1.00 84.75 127 ARG A CA 1
ATOM 999 C C . ARG A 1 127 ? -4.170 -0.442 -19.470 1.00 84.75 127 ARG A C 1
ATOM 1001 O O . ARG A 1 127 ? -4.624 0.223 -20.395 1.00 84.75 127 ARG A O 1
ATOM 1008 N N . ALA A 1 128 ? -2.871 -0.705 -19.334 1.00 81.50 128 ALA A N 1
ATOM 1009 C CA . ALA A 1 128 ? -1.873 -0.299 -20.319 1.00 81.50 128 ALA A CA 1
ATOM 1010 C C . ALA A 1 128 ? -2.053 -1.036 -21.657 1.00 81.50 128 ALA A C 1
ATOM 1012 O O . ALA A 1 128 ? -1.980 -0.400 -22.702 1.00 81.50 128 ALA A O 1
ATOM 1013 N N . GLU A 1 129 ? -2.365 -2.334 -21.625 1.00 83.12 129 GLU A N 1
ATOM 1014 C CA . GLU A 1 129 ? -2.637 -3.142 -22.824 1.00 83.12 129 GLU A CA 1
ATOM 1015 C C . GLU A 1 129 ? -3.868 -2.645 -23.602 1.00 83.12 129 GLU A C 1
ATOM 1017 O O . GLU A 1 129 ? -3.823 -2.573 -24.824 1.00 83.12 129 GLU A O 1
ATOM 1022 N N . TYR A 1 130 ? -4.943 -2.235 -22.916 1.00 73.62 130 TYR A N 1
ATOM 1023 C CA . TYR A 1 130 ? -6.163 -1.707 -23.557 1.00 73.62 130 TYR A CA 1
ATOM 1024 C C . TYR A 1 130 ? -6.054 -0.254 -24.054 1.00 73.62 130 TYR A C 1
ATOM 1026 O O . TYR A 1 130 ? -7.012 0.264 -24.626 1.00 73.62 130 TYR A O 1
ATOM 1034 N N . ARG A 1 131 ? -4.935 0.438 -23.801 1.00 63.81 131 ARG A N 1
ATOM 1035 C CA . ARG A 1 131 ? -4.687 1.808 -24.288 1.00 63.81 131 ARG A CA 1
ATOM 1036 C C . ARG A 1 131 ? -3.848 1.853 -25.574 1.00 63.81 131 ARG A C 1
ATOM 1038 O O . ARG A 1 131 ? -3.582 2.957 -26.050 1.00 63.81 131 ARG A O 1
ATOM 1045 N N . CYS A 1 132 ? -3.436 0.700 -26.102 1.00 49.44 132 CYS A N 1
ATOM 1046 C CA . CYS A 1 132 ? -2.708 0.562 -27.364 1.00 49.44 132 CYS A CA 1
ATOM 1047 C C . CYS A 1 132 ? -3.635 0.222 -28.533 1.00 49.44 132 CYS A C 1
ATOM 1049 O O . CYS A 1 132 ? -4.594 -0.553 -28.325 1.00 49.44 132 CYS A O 1
#

Foldseek 3Di:
DVVVVVVVCCLVPVPDPLNVVLVVCCVVQVADSVLSSLQLVVQAPVLLQVLWDFDDDDDFAKKWKWAQDPPPVRHIDTAIFTADPVQCWTQHPVPRDTDHDDRRITIDGPVCRNVSSSSSSVVSVVVVVVVD

Secondary structure (DSSP, 8-state):
-HHHHHHHHHHHHT-SHHHHHHHHHHHHH---HHHHHTTGGG--HHHHGGGSB-S---SSSEEEEEEEETTTTSEEEEEEEEEETTTTEEE-TTT--EEEPPTT-EEEEHHHHHHHHHHHHHHHHHHHHTT-

Sequence (132 aa):
MIGRIFRALDLSFCFTKRARDAQLASITTGVPVALMYDGGLEVQAEDLIPAFRKGQPKVETLYVVGRILDGTGGAFNVFHAMYDPETDSWMTRANEVSRKRAGDDLWLQIEEYEDAFRAAVGRMRKRAEYRC

Radius of gyration: 16.82 Å; chains: 1; bounding box: 41×35×49 Å